Protein AF-A0A3M1HLQ6-F1 (afdb_monomer)

Radius of gyration: 30.07 Å; Cα contacts (8 Å, |Δi|>4): 36; chains: 1; bounding box: 66×27×94 Å

pLDDT: mean 73.46, std 10.29, range [51.97, 88.44]

Secondary structure (DSSP, 8-state):
--SSSSTTS-S----S-HHHHHHHHHHHHHHHHHTSHHHHHHHHHHHHHHHHHHHHHHHHHHHHHTTT-S-HHHHHHH--BTTBPPHHHHHHHHHHHHHHHHHHHHHHHHHHHTHHHHHHHTT-----S-SSSGGGS--

Sequence (139 aa):
MAARTETLAQVGKREGSPWTGLWAVVAKEMADHLTSARMRILEVLIVLTAVGTVYAAIRNIRDATSNSSSFLLLKLFTTAQDPLPAFAGFLGFLIPLIAIALTFDAINAEFNRRTMSRVLAQHRVPLAVNQVEYHLLER

Mean predicted aligned error: 15.93 Å

Structure (mmCIF, N/CA/C/O backbone):
data_AF-A0A3M1HLQ6-F1
#
_entry.id   AF-A0A3M1HLQ6-F1
#
loop_
_atom_site.group_PDB
_atom_site.id
_atom_site.type_symbol
_atom_site.label_atom_id
_atom_site.label_alt_id
_atom_site.label_comp_id
_atom_site.label_asym_id
_atom_site.label_entity_id
_atom_site.label_seq_id
_atom_site.pdbx_PDB_ins_code
_atom_site.Cartn_x
_atom_site.Cartn_y
_atom_site.Cartn_z
_atom_site.occupancy
_atom_site.B_iso_or_equiv
_atom_site.auth_seq_id
_atom_site.auth_comp_id
_atom_site.auth_asym_id
_atom_site.auth_atom_id
_atom_site.pdbx_PDB_model_num
ATOM 1 N N . MET A 1 1 ? 12.608 -13.313 -69.205 1.00 53.84 1 MET A N 1
ATOM 2 C CA . MET A 1 1 ? 13.227 -12.480 -68.149 1.00 53.84 1 MET A CA 1
ATOM 3 C C . MET A 1 1 ? 12.197 -11.475 -67.608 1.00 53.84 1 MET A C 1
ATOM 5 O O . MET A 1 1 ? 12.428 -10.282 -67.666 1.00 53.84 1 MET A O 1
ATOM 9 N N . ALA A 1 2 ? 11.029 -11.945 -67.139 1.00 53.88 2 ALA A N 1
ATOM 10 C CA . ALA A 1 2 ? 9.897 -11.074 -66.767 1.00 53.88 2 ALA A CA 1
ATOM 11 C C . ALA A 1 2 ? 8.993 -11.672 -65.663 1.00 53.88 2 ALA A C 1
ATOM 13 O O . ALA A 1 2 ? 7.826 -11.332 -65.573 1.00 53.88 2 ALA A O 1
ATOM 14 N N . ALA A 1 3 ? 9.514 -12.594 -64.843 1.00 57.19 3 ALA A N 1
ATOM 15 C CA . ALA A 1 3 ? 8.729 -13.308 -63.821 1.00 57.19 3 ALA A CA 1
ATOM 16 C C . ALA A 1 3 ? 9.269 -13.126 -62.385 1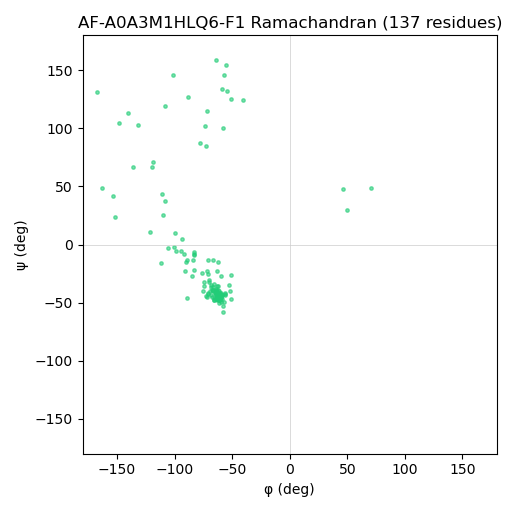.00 57.19 3 ALA A C 1
ATOM 18 O O . ALA A 1 3 ? 8.875 -13.844 -61.477 1.00 57.19 3 ALA A O 1
ATOM 19 N N . ARG A 1 4 ? 10.213 -12.196 -62.167 1.00 57.34 4 ARG A N 1
ATOM 20 C CA . ARG A 1 4 ? 10.845 -11.951 -60.850 1.00 57.34 4 ARG A CA 1
ATOM 21 C C . ARG A 1 4 ? 10.369 -10.675 -60.150 1.00 57.34 4 ARG A C 1
ATOM 23 O O . ARG A 1 4 ? 10.809 -10.396 -59.042 1.00 57.34 4 ARG A O 1
ATOM 30 N N . THR A 1 5 ? 9.501 -9.894 -60.782 1.00 54.00 5 THR A N 1
ATOM 31 C CA . THR A 1 5 ? 9.070 -8.582 -60.275 1.00 54.00 5 THR A CA 1
ATOM 32 C C . THR A 1 5 ? 7.853 -8.646 -59.355 1.00 54.00 5 THR A C 1
ATOM 34 O O . THR A 1 5 ? 7.595 -7.685 -58.642 1.00 54.00 5 THR A O 1
ATOM 37 N N . GLU A 1 6 ? 7.140 -9.772 -59.299 1.00 53.91 6 GLU A N 1
ATOM 38 C CA . GLU A 1 6 ? 5.922 -9.897 -58.482 1.00 53.91 6 GLU A CA 1
ATOM 39 C C . GLU A 1 6 ? 6.192 -10.386 -57.048 1.00 53.91 6 GLU A C 1
ATOM 41 O O . GLU A 1 6 ? 5.357 -10.223 -56.164 1.00 53.91 6 GLU A O 1
ATOM 46 N N . THR A 1 7 ? 7.382 -10.926 -56.765 1.00 53.97 7 THR A N 1
ATOM 47 C CA . THR A 1 7 ? 7.696 -11.524 -55.453 1.00 53.97 7 THR A CA 1
ATOM 48 C C . THR A 1 7 ? 8.120 -10.502 -54.386 1.00 53.97 7 THR A C 1
ATOM 50 O O . THR A 1 7 ? 8.243 -10.856 -53.218 1.00 53.97 7 THR A O 1
ATOM 53 N N . LEU A 1 8 ? 8.333 -9.231 -54.750 1.00 53.41 8 LEU A N 1
ATOM 54 C CA . LEU A 1 8 ? 8.804 -8.185 -53.825 1.00 53.41 8 LEU A CA 1
ATOM 55 C C . LEU A 1 8 ? 7.673 -7.357 -53.188 1.00 53.41 8 LEU A C 1
ATOM 57 O O . LEU A 1 8 ? 7.935 -6.540 -52.309 1.00 53.41 8 LEU A O 1
ATOM 61 N N . ALA A 1 9 ? 6.418 -7.575 -53.593 1.00 52.50 9 ALA A N 1
ATOM 62 C CA . ALA A 1 9 ? 5.267 -6.780 -53.151 1.00 52.50 9 ALA A CA 1
ATOM 63 C C . ALA A 1 9 ? 4.435 -7.429 -52.024 1.00 52.50 9 ALA A C 1
ATOM 65 O O . ALA A 1 9 ? 3.362 -6.934 -51.691 1.00 52.50 9 ALA A O 1
ATOM 66 N N . GLN A 1 10 ? 4.915 -8.518 -51.414 1.00 54.09 10 GLN A N 1
ATOM 67 C CA . GLN A 1 10 ? 4.267 -9.163 -50.263 1.00 54.09 10 GLN A CA 1
ATOM 68 C C . GLN A 1 10 ? 5.064 -9.005 -48.960 1.00 54.09 10 GLN A C 1
ATOM 70 O O . GLN A 1 10 ? 5.182 -9.927 -48.156 1.00 54.09 10 GLN A O 1
ATOM 75 N N . VAL A 1 11 ? 5.583 -7.806 -48.691 1.00 55.91 11 VAL A N 1
ATOM 76 C CA . VAL A 1 11 ? 5.906 -7.441 -47.306 1.00 55.91 11 VAL A CA 1
ATOM 77 C C . VAL A 1 11 ? 4.572 -7.178 -46.610 1.00 55.91 11 VAL A C 1
ATOM 79 O O . VAL A 1 11 ? 3.919 -6.168 -46.856 1.00 55.91 11 VAL A O 1
ATOM 82 N N . GLY A 1 12 ? 4.133 -8.168 -45.830 1.00 56.91 12 GLY A N 1
ATOM 83 C CA . GLY A 1 12 ? 2.797 -8.282 -45.252 1.00 56.91 12 GLY A CA 1
ATOM 84 C C . GLY A 1 12 ? 2.227 -6.968 -44.722 1.00 56.91 12 GLY A C 1
ATOM 85 O O . GLY A 1 12 ? 2.804 -6.310 -43.854 1.00 56.91 12 GLY A O 1
ATOM 86 N N . LYS A 1 13 ? 1.048 -6.624 -45.238 1.00 52.34 13 LYS A N 1
ATOM 87 C CA . LYS A 1 13 ? 0.189 -5.554 -44.746 1.00 52.34 13 LYS A CA 1
ATOM 88 C C . LYS A 1 13 ? -0.140 -5.855 -43.280 1.00 52.34 13 LYS A C 1
ATOM 90 O O . LYS A 1 13 ? -0.954 -6.724 -42.982 1.00 52.34 13 LYS A O 1
ATOM 95 N N . ARG A 1 14 ? 0.551 -5.193 -42.349 1.00 63.31 14 ARG A N 1
ATOM 96 C CA . ARG A 1 14 ? 0.258 -5.281 -40.913 1.00 63.31 14 ARG A CA 1
ATOM 97 C C . ARG A 1 14 ? -1.034 -4.513 -40.646 1.00 63.31 14 ARG A C 1
ATOM 99 O O . ARG A 1 14 ? -1.009 -3.331 -40.325 1.00 63.31 14 ARG A O 1
ATOM 106 N N . GLU A 1 15 ? -2.163 -5.182 -40.839 1.00 60.66 15 GLU A N 1
ATOM 107 C CA . GLU A 1 15 ? -3.483 -4.672 -40.474 1.00 60.66 15 GLU A CA 1
ATOM 108 C C . GLU A 1 15 ? -3.671 -4.835 -38.964 1.00 60.66 15 GLU A C 1
ATOM 110 O O . GLU A 1 15 ? -4.136 -5.852 -38.461 1.00 60.66 15 GLU A O 1
ATOM 115 N N . GLY A 1 16 ? -3.230 -3.830 -38.218 1.00 66.25 16 GLY A N 1
ATOM 116 C CA . GLY A 1 16 ? -3.433 -3.754 -36.782 1.00 66.25 16 GLY A CA 1
ATOM 117 C C . GLY A 1 16 ? -3.085 -2.363 -36.289 1.00 66.25 16 GLY A C 1
ATOM 118 O O . GLY A 1 16 ? -2.034 -1.822 -36.632 1.00 66.25 16 GLY A O 1
ATOM 119 N N . SER A 1 17 ? -3.979 -1.774 -35.496 1.00 69.94 17 SER A N 1
ATOM 120 C CA . SER A 1 17 ? -3.724 -0.494 -34.844 1.00 69.94 17 SER A CA 1
ATOM 121 C C . SER A 1 17 ? -2.420 -0.591 -34.032 1.00 69.94 17 SER A C 1
ATOM 123 O O . SER A 1 17 ? -2.271 -1.549 -33.264 1.00 69.94 17 SER A O 1
ATOM 125 N N . PRO A 1 18 ? -1.480 0.370 -34.145 1.00 67.81 18 PRO A N 1
ATOM 126 C CA . PRO A 1 18 ? -0.253 0.404 -33.337 1.00 67.81 18 PRO A CA 1
ATOM 127 C C . PRO A 1 18 ? -0.525 0.268 -31.830 1.00 67.81 18 PRO A C 1
ATOM 129 O O . PRO A 1 18 ? 0.290 -0.265 -31.080 1.00 67.81 18 PRO A O 1
ATOM 132 N N . TRP A 1 19 ? -1.723 0.678 -31.410 1.00 69.88 19 TRP A N 1
ATOM 133 C CA . TRP A 1 19 ? -2.240 0.561 -30.054 1.00 69.88 19 TRP A CA 1
ATOM 134 C C . TRP A 1 19 ? -2.525 -0.886 -29.630 1.00 69.88 19 TRP A C 1
ATOM 136 O O . TRP A 1 19 ? -2.268 -1.243 -28.485 1.00 69.88 19 TRP A O 1
ATOM 146 N N . THR A 1 20 ? -3.004 -1.745 -30.535 1.00 76.25 20 THR A N 1
ATOM 147 C CA . THR A 1 20 ? -3.270 -3.165 -30.243 1.00 76.25 20 THR A CA 1
ATOM 148 C C . THR A 1 20 ? -1.967 -3.934 -30.020 1.00 76.25 20 THR A C 1
ATOM 150 O O . THR A 1 20 ? -1.874 -4.739 -29.097 1.00 76.25 20 THR A O 1
ATOM 153 N N . GLY A 1 21 ? -0.933 -3.642 -30.817 1.00 80.81 21 GLY A N 1
ATOM 154 C CA . GLY A 1 21 ? 0.404 -4.211 -30.621 1.00 80.81 21 GLY A CA 1
ATOM 155 C C . GLY A 1 21 ? 1.068 -3.726 -29.330 1.00 80.81 21 GLY A C 1
ATOM 156 O O . GLY A 1 21 ? 1.676 -4.522 -28.617 1.00 80.81 21 GLY A O 1
ATOM 157 N N . LEU A 1 22 ? 0.897 -2.444 -28.986 1.00 87.44 22 LEU A N 1
ATOM 158 C CA . LEU A 1 22 ? 1.419 -1.868 -27.746 1.00 87.44 22 LEU A CA 1
ATOM 159 C C . LEU A 1 22 ? 0.804 -2.530 -26.506 1.00 87.44 22 LEU A C 1
ATOM 161 O O . LEU A 1 22 ? 1.541 -2.940 -25.615 1.00 87.44 22 LEU A O 1
ATOM 165 N N . TRP A 1 23 ? -0.522 -2.699 -26.463 1.00 88.44 23 TRP A N 1
ATOM 166 C CA . TRP A 1 23 ? -1.192 -3.368 -25.342 1.00 88.44 23 TRP A CA 1
ATOM 167 C C . TRP A 1 23 ? -0.771 -4.830 -25.180 1.00 88.44 23 TRP A C 1
ATOM 169 O O . TRP A 1 23 ? -0.628 -5.290 -24.050 1.00 88.44 23 TRP A O 1
ATOM 179 N N . ALA A 1 24 ? -0.513 -5.549 -26.277 1.00 87.50 24 ALA A N 1
ATOM 180 C CA . ALA A 1 24 ? -0.005 -6.919 -26.213 1.00 87.50 24 ALA A CA 1
ATOM 181 C C . ALA A 1 24 ? 1.397 -6.988 -25.580 1.00 87.50 24 ALA A C 1
ATOM 183 O O . ALA A 1 24 ? 1.655 -7.855 -24.746 1.00 87.50 24 ALA A O 1
ATOM 184 N N . VAL A 1 25 ? 2.286 -6.051 -25.926 1.00 84.69 25 VAL A N 1
ATOM 185 C CA . VAL A 1 25 ? 3.628 -5.952 -25.327 1.00 84.69 25 VAL A CA 1
ATOM 186 C C . VAL A 1 25 ? 3.547 -5.521 -23.864 1.00 84.69 25 VAL A C 1
ATOM 188 O O . VAL A 1 25 ? 4.202 -6.124 -23.024 1.00 84.69 25 VAL A O 1
ATOM 191 N N . VAL A 1 26 ? 2.704 -4.538 -23.534 1.00 86.75 26 VAL A N 1
ATOM 192 C CA . VAL A 1 26 ? 2.484 -4.092 -22.148 1.00 86.75 26 VAL A CA 1
ATOM 193 C C . VAL A 1 26 ? 1.945 -5.232 -21.288 1.00 86.75 26 VAL A C 1
ATOM 195 O O . VAL A 1 26 ? 2.459 -5.464 -20.200 1.00 86.75 26 VAL A O 1
ATOM 198 N N . ALA A 1 27 ? 0.950 -5.979 -21.769 1.00 86.06 27 ALA A N 1
ATOM 199 C CA . ALA A 1 27 ? 0.405 -7.124 -21.048 1.00 86.06 27 ALA A CA 1
ATOM 200 C C . ALA A 1 27 ? 1.449 -8.237 -20.867 1.00 86.06 27 ALA A C 1
ATOM 202 O O . ALA A 1 27 ? 1.536 -8.814 -19.785 1.00 86.06 27 ALA A O 1
ATOM 203 N N . LYS A 1 28 ? 2.270 -8.508 -21.893 1.00 83.19 28 LYS A N 1
ATOM 204 C CA . LYS A 1 28 ? 3.384 -9.467 -21.825 1.00 83.19 28 LYS A CA 1
ATOM 205 C C . LYS A 1 28 ? 4.418 -9.048 -20.779 1.00 83.19 28 LYS A C 1
ATOM 207 O O . LYS A 1 28 ? 4.764 -9.852 -19.923 1.00 83.19 28 LYS A O 1
ATOM 212 N N . GLU A 1 29 ? 4.869 -7.799 -20.826 1.00 82.88 29 GLU A N 1
ATOM 213 C CA . GLU A 1 29 ? 5.848 -7.245 -19.885 1.00 82.88 29 GLU A CA 1
ATOM 214 C C . GLU A 1 29 ? 5.294 -7.200 -18.460 1.00 82.88 29 GLU A C 1
ATOM 216 O O . GLU A 1 29 ? 5.979 -7.587 -17.520 1.00 82.88 29 GLU A O 1
ATOM 221 N N . MET A 1 30 ? 4.029 -6.816 -18.274 1.00 80.12 30 MET A N 1
ATOM 222 C CA . MET A 1 30 ? 3.374 -6.869 -16.965 1.00 80.12 30 MET A CA 1
ATOM 223 C C . MET A 1 30 ? 3.273 -8.304 -16.449 1.00 80.12 30 MET A C 1
ATOM 225 O O . MET A 1 30 ? 3.573 -8.545 -15.285 1.00 80.12 30 MET A O 1
ATOM 229 N N . ALA A 1 31 ? 2.907 -9.270 -17.295 1.00 81.38 31 ALA A N 1
ATOM 230 C CA . ALA A 1 31 ? 2.852 -10.676 -16.908 1.00 81.38 31 ALA A CA 1
ATOM 231 C C . ALA A 1 31 ? 4.236 -11.210 -16.513 1.00 81.38 31 ALA A C 1
ATOM 233 O O . ALA A 1 31 ? 4.365 -11.837 -15.462 1.00 81.38 31 ALA A O 1
ATOM 234 N N . ASP A 1 32 ? 5.273 -10.914 -17.297 1.00 76.56 32 ASP A N 1
ATOM 235 C CA . ASP A 1 32 ? 6.652 -11.322 -17.009 1.00 76.56 32 ASP A CA 1
ATOM 236 C C . ASP A 1 32 ? 7.187 -10.623 -15.740 1.00 76.56 32 ASP A C 1
ATOM 238 O O . ASP A 1 32 ? 7.918 -11.215 -14.942 1.00 76.56 32 ASP A O 1
ATOM 242 N N . HIS A 1 33 ? 6.768 -9.381 -15.482 1.00 73.56 33 HIS A N 1
ATOM 243 C CA . HIS A 1 33 ? 7.157 -8.641 -14.284 1.00 73.56 33 HIS A CA 1
ATOM 244 C C . HIS A 1 33 ? 6.432 -9.128 -13.020 1.00 73.56 33 HIS A C 1
ATOM 246 O O . HIS A 1 33 ? 7.055 -9.235 -11.961 1.00 73.56 33 HIS A O 1
ATOM 252 N N . LEU A 1 34 ? 5.137 -9.442 -13.119 1.00 70.81 34 LEU A N 1
ATOM 253 C CA . LEU A 1 34 ? 4.294 -9.929 -12.019 1.00 70.81 34 LEU A CA 1
ATOM 254 C C . LEU A 1 34 ? 4.549 -11.403 -11.672 1.00 70.81 34 LEU A C 1
ATOM 256 O O . LEU A 1 34 ? 4.319 -11.818 -10.539 1.00 70.81 34 LEU A O 1
ATOM 260 N N . THR A 1 35 ? 5.058 -12.206 -12.608 1.00 72.25 35 THR A N 1
ATOM 261 C CA . THR A 1 35 ? 5.417 -13.615 -12.354 1.00 72.25 35 THR A CA 1
ATOM 262 C C . THR A 1 35 ? 6.795 -13.799 -11.722 1.00 72.25 35 THR A C 1
ATOM 264 O O . THR A 1 35 ? 7.113 -14.897 -11.263 1.00 72.25 35 THR A O 1
ATOM 267 N N . SER A 1 36 ? 7.602 -12.739 -11.628 1.00 76.06 36 SER A N 1
ATOM 268 C CA . SER A 1 36 ? 8.874 -12.782 -10.906 1.00 76.06 36 SER A CA 1
ATOM 269 C C . SER A 1 36 ? 8.660 -13.167 -9.440 1.00 76.06 36 SER A C 1
ATOM 271 O O . SER A 1 36 ? 7.816 -12.590 -8.753 1.00 76.06 36 SER A O 1
ATOM 273 N N . ALA A 1 37 ? 9.474 -14.099 -8.934 1.00 72.06 37 ALA A N 1
ATOM 274 C CA . ALA A 1 37 ? 9.399 -14.581 -7.552 1.00 72.06 37 ALA A CA 1
ATOM 275 C C . ALA A 1 37 ? 9.429 -13.437 -6.525 1.00 72.06 37 ALA A C 1
ATOM 277 O O . ALA A 1 37 ? 8.733 -13.484 -5.514 1.00 72.06 37 ALA A O 1
ATOM 278 N N . ARG A 1 38 ? 10.179 -12.368 -6.813 1.00 72.44 38 ARG A N 1
ATOM 279 C CA . ARG A 1 38 ? 10.249 -11.193 -5.944 1.00 72.44 38 ARG A CA 1
ATOM 280 C C . ARG A 1 38 ? 8.963 -10.365 -5.951 1.00 72.44 38 ARG A C 1
ATOM 282 O O . ARG A 1 38 ? 8.492 -9.956 -4.896 1.00 72.44 38 ARG A O 1
ATOM 289 N N . MET A 1 39 ? 8.374 -10.160 -7.128 1.00 74.06 39 MET A N 1
ATOM 290 C CA . MET A 1 39 ? 7.114 -9.427 -7.264 1.00 74.06 39 MET A CA 1
ATOM 291 C C . MET A 1 39 ? 5.957 -10.197 -6.618 1.00 74.06 39 MET A C 1
ATOM 293 O O . MET A 1 39 ? 5.135 -9.596 -5.937 1.00 74.06 39 MET A O 1
ATOM 297 N N . ARG A 1 40 ? 5.964 -11.532 -6.727 1.00 72.69 40 ARG A N 1
ATOM 298 C CA . ARG A 1 40 ? 5.047 -12.426 -6.004 1.00 72.69 40 ARG A CA 1
ATOM 299 C C . ARG A 1 40 ? 5.152 -12.271 -4.487 1.00 72.69 40 ARG A C 1
ATOM 301 O O . ARG A 1 40 ? 4.129 -12.227 -3.815 1.00 72.69 40 ARG A O 1
ATOM 308 N N . ILE A 1 41 ? 6.366 -12.174 -3.939 1.00 75.62 41 ILE A N 1
ATOM 309 C CA . ILE A 1 41 ? 6.568 -11.953 -2.496 1.00 75.62 41 ILE A CA 1
ATOM 310 C C . ILE A 1 41 ? 5.988 -10.598 -2.077 1.00 75.62 41 ILE A C 1
ATOM 312 O O . ILE A 1 41 ? 5.251 -10.534 -1.095 1.00 75.62 41 ILE A O 1
ATOM 316 N N . LEU A 1 42 ? 6.267 -9.529 -2.829 1.00 76.44 42 LEU A N 1
ATOM 317 C CA . LEU A 1 42 ? 5.697 -8.211 -2.548 1.00 76.44 42 LEU A CA 1
ATOM 318 C C . LEU A 1 42 ? 4.170 -8.193 -2.631 1.00 76.44 42 LEU A C 1
ATOM 320 O O . LEU A 1 42 ? 3.517 -7.650 -1.746 1.00 76.44 42 LEU A O 1
ATOM 324 N N . GLU A 1 43 ? 3.606 -8.789 -3.677 1.00 78.81 43 GLU A N 1
ATOM 325 C CA . GLU A 1 43 ? 2.163 -8.907 -3.870 1.00 78.81 43 GLU A CA 1
ATOM 326 C C . GLU A 1 43 ? 1.513 -9.612 -2.676 1.00 78.81 43 GLU A C 1
ATOM 328 O O . GLU A 1 43 ? 0.580 -9.077 -2.078 1.00 78.81 43 GLU A O 1
ATOM 333 N N . VAL A 1 44 ? 2.059 -10.761 -2.262 1.00 79.94 44 VAL A N 1
ATOM 334 C CA . VAL A 1 44 ? 1.575 -11.500 -1.089 1.00 79.94 44 VAL A CA 1
ATOM 335 C C . VAL A 1 44 ? 1.675 -10.652 0.176 1.00 79.94 44 VAL A C 1
ATOM 337 O O . VAL A 1 44 ? 0.723 -10.623 0.949 1.00 79.94 44 VAL A O 1
ATOM 340 N N . LEU A 1 45 ? 2.777 -9.928 0.389 1.00 78.56 45 LEU A N 1
ATOM 341 C CA . LEU A 1 45 ? 2.943 -9.064 1.563 1.00 78.56 45 LEU A CA 1
ATOM 342 C C . LEU A 1 45 ? 1.939 -7.907 1.586 1.00 78.56 45 LEU A C 1
ATOM 344 O O . LEU A 1 45 ? 1.374 -7.609 2.641 1.00 78.56 45 LEU A O 1
ATOM 348 N N . ILE A 1 46 ? 1.681 -7.275 0.441 1.00 81.69 46 ILE A N 1
ATOM 349 C CA . ILE A 1 46 ? 0.695 -6.195 0.317 1.00 81.69 46 ILE A CA 1
ATOM 350 C C . ILE A 1 46 ? -0.711 -6.738 0.573 1.00 81.69 46 ILE A C 1
ATOM 352 O O . ILE A 1 46 ? -1.457 -6.149 1.354 1.00 81.69 46 ILE A O 1
ATOM 356 N N . VAL A 1 47 ? -1.064 -7.877 -0.027 1.00 86.94 47 VAL A N 1
ATOM 357 C CA . VAL A 1 47 ? -2.368 -8.520 0.176 1.00 86.94 47 VAL A CA 1
ATOM 358 C C . VAL A 1 47 ? -2.547 -8.930 1.635 1.00 86.94 47 VAL A C 1
ATOM 360 O O . VAL A 1 47 ? -3.575 -8.622 2.228 1.00 86.94 47 VAL A O 1
ATOM 363 N N . LEU A 1 48 ? -1.549 -9.570 2.246 1.00 80.81 48 LEU A N 1
ATOM 364 C CA . LEU A 1 48 ? -1.600 -10.011 3.642 1.00 80.81 48 LEU A CA 1
ATOM 365 C C . LEU A 1 48 ? -1.759 -8.817 4.589 1.00 80.81 48 LEU A C 1
ATOM 367 O O . LEU A 1 48 ? -2.600 -8.848 5.486 1.00 80.81 48 LEU A O 1
ATOM 371 N N . THR A 1 49 ? -1.023 -7.735 4.337 1.00 81.38 49 THR A N 1
ATOM 372 C CA . THR A 1 49 ? -1.188 -6.465 5.053 1.00 81.38 49 THR A CA 1
ATOM 373 C C . THR A 1 49 ? -2.605 -5.933 4.909 1.00 81.38 49 THR A C 1
ATOM 375 O O . THR A 1 49 ? -3.254 -5.651 5.913 1.00 81.38 49 THR A O 1
ATOM 378 N N . ALA A 1 50 ? -3.095 -5.803 3.674 1.00 83.12 50 ALA A N 1
ATOM 379 C CA . ALA A 1 50 ? -4.417 -5.263 3.398 1.00 83.12 50 ALA A CA 1
ATOM 380 C C . ALA A 1 50 ? -5.503 -6.090 4.097 1.00 83.12 50 ALA A C 1
ATOM 382 O O . ALA A 1 50 ? -6.379 -5.526 4.750 1.00 83.12 50 ALA A O 1
ATOM 383 N N . VAL A 1 51 ? -5.401 -7.420 4.042 1.00 86.69 51 VAL A N 1
ATOM 384 C CA . VAL A 1 51 ? -6.294 -8.341 4.754 1.00 86.69 51 VAL A CA 1
ATOM 385 C C . VAL A 1 51 ? -6.209 -8.126 6.264 1.00 86.69 51 VAL A C 1
ATOM 387 O O . VAL A 1 51 ? -7.248 -8.012 6.908 1.00 86.69 51 VAL A O 1
ATOM 390 N N . GLY A 1 52 ? -5.008 -8.012 6.837 1.00 82.56 52 GLY A N 1
ATOM 391 C CA . GLY A 1 52 ? -4.819 -7.747 8.265 1.00 82.56 52 GLY A CA 1
ATOM 392 C C . GLY A 1 52 ? -5.449 -6.424 8.710 1.00 82.56 52 GLY A C 1
ATOM 393 O O . GLY A 1 52 ? -6.176 -6.382 9.704 1.00 82.56 52 GLY A O 1
ATOM 394 N N . THR A 1 53 ? -5.241 -5.355 7.940 1.00 79.69 53 THR A N 1
ATOM 395 C CA . THR A 1 53 ? -5.830 -4.035 8.192 1.00 79.69 53 THR A CA 1
ATOM 396 C C . THR A 1 53 ? -7.353 -4.064 8.082 1.00 79.69 53 THR A C 1
ATOM 398 O O . THR A 1 53 ? -8.036 -3.553 8.969 1.00 79.69 53 THR A O 1
ATOM 401 N N . VAL A 1 54 ? -7.900 -4.686 7.033 1.00 85.44 54 VAL A N 1
ATOM 402 C CA . VAL A 1 54 ? -9.351 -4.816 6.832 1.00 85.44 54 VAL A CA 1
ATOM 403 C C . VAL A 1 54 ? -9.978 -5.663 7.938 1.00 85.44 54 VAL A C 1
ATOM 405 O O . VAL A 1 54 ? -11.004 -5.278 8.492 1.00 85.44 54 VAL A O 1
ATOM 408 N N . TYR A 1 55 ? -9.351 -6.776 8.318 1.00 81.00 55 TYR A N 1
ATOM 409 C CA . TYR A 1 55 ? -9.823 -7.634 9.403 1.00 81.00 55 TYR A CA 1
ATOM 410 C C . TYR A 1 55 ? -9.870 -6.886 10.742 1.00 81.00 55 TYR A C 1
ATOM 412 O O . TYR A 1 55 ? -10.887 -6.925 11.441 1.00 81.00 55 TYR A O 1
ATOM 420 N N . ALA A 1 56 ? -8.810 -6.142 11.074 1.00 78.88 56 ALA A N 1
ATOM 421 C CA . ALA A 1 56 ? -8.772 -5.300 12.267 1.00 78.88 56 ALA A CA 1
ATOM 422 C C . ALA A 1 56 ? -9.851 -4.203 12.232 1.00 78.88 56 ALA A C 1
ATOM 424 O O . ALA A 1 56 ? -10.521 -3.961 13.238 1.00 78.88 56 ALA A O 1
ATOM 425 N N . ALA A 1 57 ? -10.065 -3.568 11.077 1.00 77.38 57 ALA A N 1
ATOM 426 C CA . ALA A 1 57 ? -11.096 -2.550 10.910 1.00 77.38 57 ALA A CA 1
ATOM 427 C C . ALA A 1 57 ? -12.512 -3.125 11.093 1.00 77.38 57 ALA A C 1
ATOM 429 O O . ALA A 1 57 ? -13.304 -2.567 11.851 1.00 77.38 57 ALA A O 1
ATOM 430 N N . ILE A 1 58 ? -12.820 -4.271 10.470 1.00 81.00 58 ILE A N 1
ATOM 431 C CA . ILE A 1 58 ? -14.123 -4.947 10.594 1.00 81.00 58 ILE A CA 1
ATOM 432 C C . ILE A 1 58 ? -14.411 -5.313 12.052 1.00 81.00 58 ILE A C 1
ATOM 434 O O . ILE A 1 58 ? -15.526 -5.094 12.528 1.00 81.00 58 ILE A O 1
ATOM 438 N N . ARG A 1 59 ? -13.416 -5.846 12.773 1.00 77.25 59 ARG A N 1
ATOM 439 C CA . ARG A 1 59 ? -13.578 -6.235 14.180 1.00 77.25 59 ARG A CA 1
ATOM 440 C C . ARG A 1 59 ? -13.946 -5.035 15.055 1.00 77.25 59 ARG A C 1
ATOM 442 O O . ARG A 1 59 ? -14.949 -5.082 15.758 1.00 77.25 59 ARG A O 1
ATOM 449 N N . ASN A 1 60 ? -13.218 -3.931 14.908 1.00 70.19 60 ASN A N 1
ATOM 450 C CA . ASN A 1 60 ? -13.489 -2.695 15.641 1.00 70.19 60 ASN A CA 1
ATOM 451 C C . ASN A 1 60 ? -14.850 -2.061 15.286 1.00 70.19 60 ASN A C 1
ATOM 453 O O . ASN A 1 60 ? -15.548 -1.563 16.168 1.00 70.19 60 ASN A O 1
ATOM 457 N N . ILE A 1 61 ? -15.268 -2.092 14.013 1.00 75.19 61 ILE A N 1
ATOM 458 C CA . ILE A 1 61 ? -16.590 -1.586 13.588 1.00 75.19 61 ILE A CA 1
ATOM 459 C C . ILE A 1 61 ? -17.720 -2.400 14.231 1.00 75.19 61 ILE A C 1
ATOM 461 O O . ILE A 1 61 ? -18.731 -1.839 14.669 1.00 75.19 61 ILE A O 1
ATOM 465 N N . ARG A 1 62 ? -17.555 -3.725 14.293 1.00 75.50 62 ARG A N 1
ATOM 466 C CA . ARG A 1 62 ? -18.541 -4.638 14.876 1.00 75.50 62 ARG A CA 1
ATOM 467 C C . ARG A 1 62 ? -18.704 -4.401 16.381 1.00 75.50 62 ARG A C 1
ATOM 469 O O . ARG A 1 62 ? -19.840 -4.344 16.843 1.00 75.50 62 ARG A O 1
ATOM 476 N N . ASP A 1 63 ? -17.605 -4.161 17.096 1.00 69.38 63 ASP A N 1
ATOM 477 C CA . ASP A 1 63 ? -17.609 -3.816 18.527 1.00 69.38 63 ASP A CA 1
ATOM 478 C C . ASP A 1 63 ? -18.178 -2.407 18.803 1.00 69.38 63 ASP A C 1
ATOM 480 O O . ASP A 1 63 ? -18.803 -2.158 19.838 1.00 69.38 63 ASP A O 1
ATOM 484 N N . ALA A 1 64 ? -18.010 -1.463 17.871 1.00 68.62 64 ALA A N 1
ATOM 485 C CA . ALA A 1 64 ? -18.576 -0.118 17.991 1.00 68.62 64 ALA A CA 1
ATOM 486 C C . ALA A 1 64 ? -20.099 -0.089 17.751 1.00 68.62 64 ALA A C 1
ATOM 488 O O . ALA A 1 64 ? -20.824 0.662 18.414 1.00 68.62 64 ALA A O 1
ATOM 489 N N . THR A 1 65 ? -20.598 -0.919 16.830 1.00 68.81 65 THR A N 1
ATOM 490 C CA . THR A 1 65 ? -22.020 -0.959 16.438 1.00 68.81 65 THR A CA 1
ATOM 491 C C . THR A 1 65 ? -22.896 -1.628 17.500 1.00 68.81 65 THR A C 1
ATOM 493 O O . THR A 1 65 ? -24.027 -1.201 17.716 1.00 68.81 65 THR A O 1
ATOM 496 N N . SER A 1 66 ? -22.373 -2.616 18.231 1.00 66.75 66 SER A N 1
ATOM 497 C CA . SER A 1 66 ? -23.070 -3.256 19.359 1.00 66.75 66 SER A CA 1
ATOM 498 C C . SER A 1 66 ? -23.290 -2.326 20.562 1.00 66.75 66 SER A C 1
ATOM 500 O O . SER A 1 66 ? -24.107 -2.637 21.423 1.00 66.75 66 SER A O 1
ATOM 502 N N . ASN A 1 67 ? -22.622 -1.166 20.608 1.00 63.56 67 ASN A N 1
ATOM 503 C CA . ASN A 1 67 ? -22.678 -0.206 21.715 1.00 63.56 67 ASN A CA 1
ATOM 504 C C . ASN A 1 67 ? -23.420 1.111 21.377 1.00 63.56 67 ASN A C 1
ATOM 506 O O . ASN A 1 67 ? -23.126 2.141 21.986 1.00 63.56 67 ASN A O 1
ATOM 510 N N . SER A 1 68 ? -24.346 1.107 20.403 1.00 61.66 68 SER A N 1
ATOM 511 C CA . SER A 1 68 ? -25.245 2.236 20.058 1.00 61.66 68 SER A CA 1
ATOM 512 C C . SER A 1 68 ? -24.550 3.606 19.956 1.00 61.66 68 SER A C 1
ATOM 514 O O . SER A 1 68 ? -24.983 4.579 20.573 1.00 61.66 68 SER A O 1
ATOM 516 N N . SER A 1 69 ? -23.422 3.691 19.239 1.00 60.75 69 SER A N 1
ATOM 517 C CA . SER A 1 69 ? -22.467 4.785 19.455 1.00 60.75 69 SER A CA 1
ATOM 518 C C . SER A 1 69 ? -22.396 5.848 18.351 1.00 60.75 69 SER A C 1
ATOM 520 O O . SER A 1 69 ? -21.986 5.592 17.220 1.00 60.75 69 SER A O 1
ATOM 522 N N . SER A 1 70 ? -22.706 7.093 18.731 1.00 74.62 70 SER A N 1
ATOM 523 C CA . SER A 1 70 ? -22.194 8.292 18.056 1.00 74.62 70 SER A CA 1
ATOM 524 C C . SER A 1 70 ? -20.656 8.273 18.052 1.00 74.62 70 SER A C 1
ATOM 526 O O . SER A 1 70 ? -20.038 7.807 19.009 1.00 74.62 70 SER A O 1
ATOM 528 N N . PHE A 1 71 ? -20.038 8.804 16.991 1.00 78.06 71 PHE A N 1
ATOM 529 C CA . PHE A 1 71 ? -18.575 8.873 16.779 1.00 78.06 71 PHE A CA 1
ATOM 530 C C . PHE A 1 71 ? -17.868 7.534 16.488 1.00 78.06 71 PHE A C 1
ATOM 532 O O . PHE A 1 71 ? -16.807 7.228 17.036 1.00 78.06 71 PHE A O 1
ATOM 539 N N . LEU A 1 72 ? -18.422 6.769 15.545 1.00 76.31 72 LEU A N 1
ATOM 540 C CA . LEU A 1 72 ? -17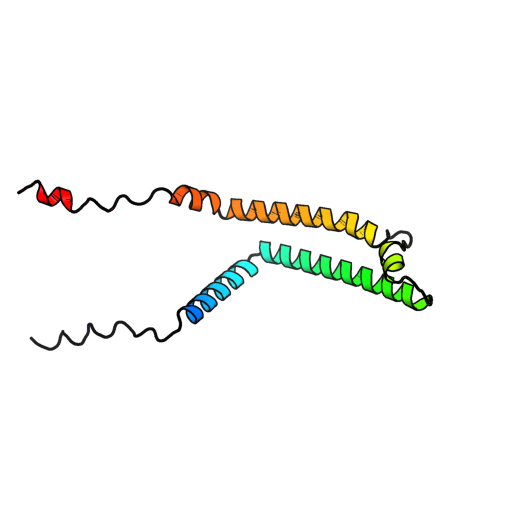.904 5.469 15.096 1.00 76.31 72 LEU A CA 1
ATOM 541 C C . LEU A 1 72 ? -16.443 5.534 14.599 1.00 76.31 72 LEU A C 1
ATOM 543 O O . LEU A 1 72 ? -15.626 4.703 14.985 1.00 76.31 72 LEU A O 1
ATOM 547 N N . LEU A 1 73 ? -16.085 6.561 13.816 1.00 80.50 73 LEU A N 1
ATOM 548 C CA . LEU A 1 73 ? -14.710 6.773 13.336 1.00 80.50 73 LEU A CA 1
ATOM 549 C C . LEU A 1 73 ? -13.716 7.008 14.481 1.00 80.50 73 LEU A C 1
ATOM 551 O O . LEU A 1 73 ? -12.647 6.409 14.488 1.00 80.50 73 LEU A O 1
ATOM 555 N N . LEU A 1 74 ? -14.059 7.841 15.469 1.00 85.00 74 LEU A N 1
ATOM 556 C CA . LEU A 1 74 ? -13.155 8.111 16.589 1.00 85.00 74 LEU A CA 1
ATOM 557 C C . LEU A 1 74 ? -12.904 6.830 17.389 1.00 85.00 74 LEU A C 1
ATOM 559 O O . LEU A 1 74 ? -11.752 6.479 17.619 1.00 85.00 74 LEU A O 1
ATOM 563 N N . LYS A 1 75 ? -13.970 6.089 17.724 1.00 81.06 75 LYS A N 1
ATOM 564 C CA . LYS A 1 75 ? -13.858 4.803 18.425 1.00 81.06 75 LYS A CA 1
ATOM 565 C C . LYS A 1 75 ? -13.042 3.778 17.643 1.00 81.06 75 LYS A C 1
ATOM 567 O O . LYS A 1 75 ? -12.223 3.102 18.252 1.00 81.06 75 LYS A O 1
ATOM 572 N N . LEU A 1 76 ? -13.219 3.684 16.326 1.00 80.06 76 LEU A N 1
ATOM 573 C CA . LEU A 1 76 ? -12.437 2.788 15.472 1.00 80.06 76 LEU A CA 1
ATOM 574 C C . LEU A 1 76 ? -10.927 3.050 15.597 1.00 80.06 76 LEU A C 1
ATOM 576 O O . LEU A 1 76 ? -10.150 2.105 15.669 1.00 80.06 76 LEU A O 1
ATOM 580 N N . PHE A 1 77 ? -10.513 4.319 15.643 1.00 83.50 77 PHE A N 1
ATOM 581 C CA . PHE A 1 77 ? -9.096 4.685 15.696 1.00 83.50 77 PHE A CA 1
ATOM 582 C C . PHE A 1 77 ? -8.493 4.686 17.107 1.00 83.50 77 PHE A C 1
ATOM 584 O O . PHE A 1 77 ? -7.286 4.475 17.226 1.00 83.50 77 PHE A O 1
ATOM 591 N N . THR A 1 78 ? -9.292 4.905 18.158 1.00 83.50 78 THR A N 1
ATOM 592 C CA . THR A 1 78 ? -8.792 5.117 19.531 1.00 83.50 78 THR A CA 1
ATOM 593 C C . THR A 1 78 ? -9.119 4.000 20.519 1.00 83.50 78 THR A C 1
ATOM 595 O O . THR A 1 78 ? -8.482 3.932 21.569 1.00 83.50 78 THR A O 1
ATOM 598 N N . THR A 1 79 ? -10.068 3.109 20.214 1.00 81.94 79 THR A N 1
ATOM 599 C CA . THR A 1 79 ? -10.410 1.997 21.114 1.00 81.94 79 THR A CA 1
ATOM 600 C C . THR A 1 79 ? -9.289 0.962 21.094 1.00 81.94 79 THR A C 1
ATOM 602 O O . THR A 1 79 ? -9.036 0.337 20.067 1.00 81.94 79 THR A O 1
ATOM 605 N N . ALA A 1 80 ? -8.614 0.787 22.230 1.00 78.06 80 ALA A N 1
ATOM 606 C CA . ALA A 1 80 ? -7.660 -0.292 22.471 1.00 78.06 80 ALA A CA 1
ATOM 607 C C . ALA A 1 80 ? -8.323 -1.394 23.314 1.00 78.06 80 ALA A C 1
ATOM 609 O O . ALA A 1 80 ? -9.145 -1.101 24.183 1.00 78.06 80 ALA A O 1
ATOM 610 N N . GLN A 1 81 ? -7.960 -2.652 23.066 1.00 70.00 81 GLN A N 1
ATOM 611 C CA . GLN A 1 81 ? -8.431 -3.822 23.812 1.00 70.00 81 GLN A CA 1
ATOM 612 C C . GLN A 1 81 ? -7.204 -4.652 24.176 1.00 70.00 81 GLN A C 1
ATOM 614 O O . GLN A 1 81 ? -6.653 -5.324 23.310 1.00 70.00 81 GLN A O 1
ATOM 619 N N . ASP A 1 82 ? -6.769 -4.575 25.432 1.00 72.12 82 ASP A N 1
ATOM 620 C CA . ASP A 1 82 ? -5.575 -5.261 25.944 1.00 72.12 82 ASP A CA 1
ATOM 621 C C . ASP A 1 82 ? -5.610 -6.763 25.576 1.00 72.12 82 ASP A C 1
ATOM 623 O O . ASP A 1 82 ? -6.625 -7.418 25.842 1.00 72.12 82 ASP A O 1
ATOM 627 N N . PRO A 1 83 ? -4.580 -7.332 24.909 1.00 73.19 83 PRO A N 1
ATOM 628 C CA . PRO A 1 83 ? -3.228 -6.810 24.633 1.00 73.19 83 PRO A CA 1
ATOM 629 C C . PRO A 1 83 ? -3.029 -6.080 23.297 1.00 73.19 83 PRO A C 1
ATOM 631 O O . PRO A 1 83 ? -1.904 -5.742 22.929 1.00 73.19 8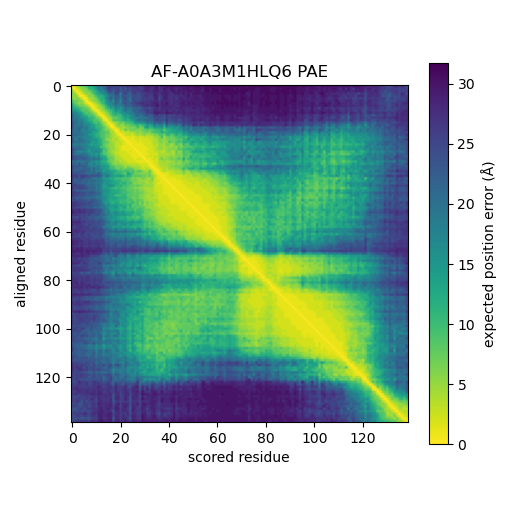3 PRO A O 1
ATOM 634 N N . LEU A 1 84 ? -4.090 -5.869 22.523 1.00 73.06 84 LEU A N 1
ATOM 635 C CA . LEU A 1 84 ? -4.012 -5.280 21.192 1.00 73.06 84 LEU A CA 1
ATOM 636 C C . LEU A 1 84 ? -4.089 -3.741 21.256 1.00 73.06 84 LEU A C 1
ATOM 638 O O . LEU A 1 84 ? -5.041 -3.187 21.820 1.00 73.06 84 LEU A O 1
ATOM 642 N N . PRO A 1 85 ? -3.120 -3.022 20.651 1.00 79.44 85 PRO A N 1
ATOM 643 C CA . PRO A 1 85 ? -3.158 -1.567 20.580 1.00 79.44 85 PRO A CA 1
ATOM 644 C C . PRO A 1 85 ? -4.358 -1.091 19.752 1.00 79.44 85 PRO A C 1
ATOM 646 O O . PRO A 1 85 ? -4.883 -1.823 18.910 1.00 79.44 85 PRO A O 1
ATOM 649 N N . ALA A 1 86 ? -4.764 0.166 19.954 1.00 84.56 86 ALA A N 1
ATOM 650 C CA . ALA A 1 86 ? -5.784 0.793 19.117 1.00 84.56 86 ALA A CA 1
ATOM 651 C C . ALA A 1 86 ? -5.387 0.737 17.632 1.00 84.56 86 ALA A C 1
ATOM 653 O O . ALA A 1 86 ? -4.198 0.706 17.303 1.00 84.56 86 ALA A O 1
ATOM 654 N N . PHE A 1 87 ? -6.367 0.779 16.725 1.00 81.94 87 PHE A N 1
ATOM 655 C CA . PHE A 1 87 ? -6.115 0.681 15.282 1.00 81.94 87 PHE A CA 1
ATOM 656 C C . PHE A 1 87 ? -5.061 1.688 14.790 1.00 81.94 87 PHE A C 1
ATOM 658 O O . PHE A 1 87 ? -4.175 1.322 14.018 1.00 81.94 87 PHE A O 1
ATOM 665 N N . ALA A 1 88 ? -5.086 2.926 15.302 1.00 85.44 88 ALA A N 1
ATOM 666 C CA . ALA A 1 88 ? -4.060 3.927 15.008 1.00 85.44 88 ALA A CA 1
ATOM 667 C C . ALA A 1 88 ? -2.651 3.490 15.455 1.00 85.44 88 ALA A C 1
ATOM 669 O O . ALA A 1 88 ? -1.687 3.662 14.713 1.00 85.44 88 ALA A O 1
ATOM 670 N N . GLY A 1 89 ? -2.531 2.890 16.643 1.00 85.19 89 GLY A N 1
ATOM 671 C CA . GLY A 1 89 ? -1.265 2.369 17.166 1.00 85.19 89 GLY A CA 1
ATOM 672 C C . GLY A 1 89 ? -0.748 1.172 16.367 1.00 85.19 89 GLY A C 1
ATOM 673 O O . GLY A 1 89 ? 0.441 1.096 16.069 1.00 85.19 89 GLY A O 1
ATOM 674 N N . PHE A 1 90 ? -1.644 0.279 15.941 1.00 83.50 90 PHE A N 1
ATOM 675 C CA . PHE A 1 90 ? -1.299 -0.831 15.053 1.00 83.50 90 PHE A CA 1
ATOM 676 C C . PHE A 1 90 ? -0.755 -0.338 13.70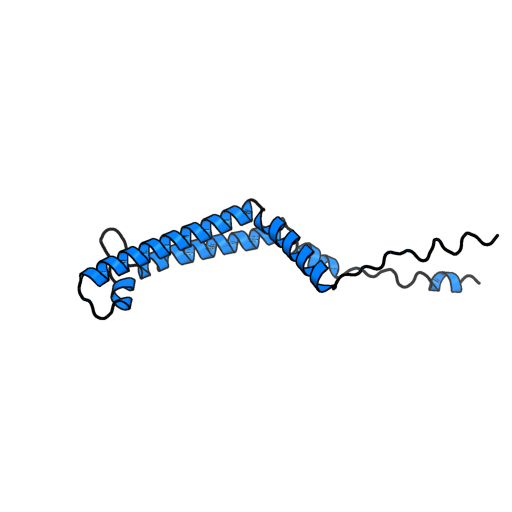3 1.00 83.50 90 PHE A C 1
ATOM 678 O O . PHE A 1 90 ? 0.310 -0.777 13.270 1.00 83.50 90 PHE A O 1
ATOM 685 N N . LEU A 1 91 ? -1.438 0.617 13.062 1.00 84.81 91 LEU A N 1
ATOM 686 C CA . LEU A 1 91 ? -0.964 1.233 11.819 1.00 84.81 91 LEU A CA 1
ATOM 687 C C . LEU A 1 91 ? 0.367 1.971 12.008 1.00 84.81 91 LEU A C 1
ATOM 689 O O . LEU A 1 91 ? 1.237 1.875 11.144 1.00 84.81 91 LEU A O 1
ATOM 693 N N . GLY A 1 92 ? 0.545 2.653 13.142 1.00 87.31 92 GLY A N 1
ATOM 694 C CA . GLY A 1 92 ? 1.788 3.343 13.493 1.00 87.31 92 GLY A CA 1
ATOM 695 C C . GLY A 1 92 ? 3.006 2.419 13.572 1.00 87.31 92 GLY A C 1
ATOM 696 O O . GLY A 1 92 ? 4.117 2.864 13.305 1.00 87.31 92 GLY A O 1
ATOM 697 N N . PHE A 1 93 ? 2.807 1.134 13.870 1.00 83.50 93 PHE A N 1
ATOM 698 C CA . PHE A 1 93 ? 3.863 0.121 13.819 1.00 83.50 93 PHE A CA 1
ATOM 699 C C . PHE A 1 93 ? 3.985 -0.545 12.439 1.00 83.50 93 PHE A C 1
ATOM 701 O O . PHE A 1 93 ? 5.086 -0.701 11.910 1.00 83.50 93 PHE A O 1
ATOM 708 N N . LEU A 1 94 ? 2.858 -0.938 11.843 1.00 80.69 94 LEU A N 1
ATOM 709 C CA . LEU A 1 94 ? 2.837 -1.756 10.632 1.00 80.69 94 LEU A CA 1
ATOM 710 C C . LEU A 1 94 ? 3.256 -0.974 9.377 1.00 80.69 94 LEU A C 1
ATOM 712 O O . LEU A 1 94 ? 4.038 -1.477 8.570 1.00 80.69 94 LEU A O 1
ATOM 716 N N . ILE A 1 95 ? 2.753 0.255 9.208 1.00 84.69 95 ILE A N 1
ATOM 717 C CA . ILE A 1 95 ? 2.990 1.059 7.999 1.00 84.69 95 ILE A CA 1
ATOM 718 C C . ILE A 1 95 ? 4.488 1.346 7.798 1.00 84.69 95 ILE A C 1
ATOM 720 O O . ILE A 1 95 ? 4.975 1.107 6.690 1.00 84.69 95 ILE A O 1
ATOM 724 N N . PRO A 1 96 ? 5.254 1.801 8.813 1.00 87.44 96 PRO A N 1
ATOM 725 C CA . PRO A 1 96 ? 6.686 2.049 8.640 1.00 87.44 96 PRO A CA 1
ATOM 726 C C . PRO A 1 96 ? 7.478 0.797 8.260 1.00 87.44 96 PRO A C 1
ATOM 728 O O . PRO A 1 96 ? 8.350 0.861 7.394 1.00 87.44 96 PRO A O 1
ATOM 731 N N . LEU A 1 97 ? 7.1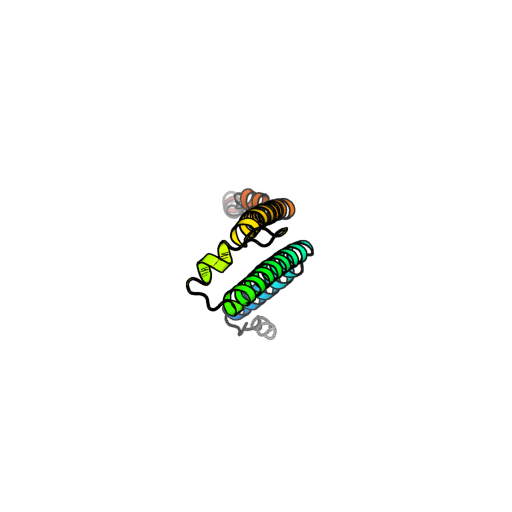58 -0.352 8.863 1.00 83.31 97 LEU A N 1
ATOM 732 C CA . LEU A 1 97 ? 7.853 -1.611 8.593 1.00 83.31 97 LEU A CA 1
ATOM 733 C C . LEU A 1 97 ? 7.672 -2.038 7.130 1.00 83.31 97 LEU A C 1
ATOM 735 O O . LEU A 1 97 ? 8.638 -2.399 6.455 1.00 83.31 97 LEU A O 1
ATOM 739 N N . ILE A 1 98 ? 6.448 -1.916 6.612 1.00 79.81 98 ILE A N 1
ATOM 740 C CA . ILE A 1 98 ? 6.137 -2.212 5.211 1.00 79.81 98 ILE A CA 1
ATOM 741 C C . ILE A 1 98 ? 6.798 -1.203 4.280 1.00 79.81 98 ILE A C 1
ATOM 743 O O . ILE A 1 98 ? 7.403 -1.602 3.288 1.00 79.81 98 ILE A O 1
ATOM 747 N N . ALA A 1 99 ? 6.730 0.091 4.598 1.00 84.44 99 ALA A N 1
ATOM 748 C CA . ALA A 1 99 ? 7.341 1.133 3.780 1.00 84.44 99 ALA A CA 1
ATOM 749 C C . ALA A 1 99 ? 8.846 0.889 3.583 1.00 84.44 99 ALA A C 1
ATOM 751 O O . ALA A 1 99 ? 9.349 0.989 2.463 1.00 84.44 99 ALA A O 1
ATOM 752 N N . ILE A 1 100 ? 9.554 0.498 4.646 1.00 85.19 100 ILE A N 1
ATOM 753 C CA . ILE A 1 100 ? 10.982 0.167 4.591 1.00 85.19 100 ILE A CA 1
ATOM 754 C C . ILE A 1 100 ? 11.228 -1.080 3.732 1.00 85.19 100 ILE A C 1
ATOM 756 O O . ILE A 1 100 ? 12.091 -1.053 2.853 1.00 85.19 100 ILE A O 1
ATOM 760 N N . ALA A 1 101 ? 10.458 -2.152 3.937 1.00 81.38 101 ALA A N 1
ATOM 761 C CA . ALA A 1 101 ? 10.596 -3.384 3.161 1.00 81.38 101 ALA A CA 1
ATOM 762 C C . ALA A 1 101 ? 10.380 -3.145 1.656 1.00 81.38 101 ALA A C 1
ATOM 764 O O . ALA A 1 101 ? 11.196 -3.574 0.840 1.00 81.38 101 ALA A O 1
ATOM 765 N N . LEU A 1 102 ? 9.332 -2.400 1.292 1.00 79.38 102 LEU A N 1
ATOM 766 C CA . LEU A 1 102 ? 9.038 -2.036 -0.096 1.00 79.38 102 LEU A CA 1
ATOM 767 C C . LEU A 1 102 ? 10.133 -1.153 -0.705 1.00 79.38 102 LEU A C 1
ATOM 769 O O . LEU A 1 102 ? 10.510 -1.349 -1.860 1.00 79.38 102 LEU A O 1
ATOM 773 N N . THR A 1 103 ? 10.669 -0.208 0.071 1.00 83.62 103 THR A N 1
ATOM 774 C CA . THR A 1 103 ? 11.733 0.699 -0.386 1.00 83.62 103 THR A CA 1
ATOM 775 C C . THR A 1 103 ? 13.024 -0.066 -0.665 1.00 83.62 103 THR A C 1
ATOM 777 O O . THR A 1 103 ? 13.613 0.090 -1.736 1.00 83.62 103 THR A O 1
ATOM 780 N N . PHE A 1 104 ? 13.453 -0.935 0.255 1.00 82.44 104 PHE A N 1
ATOM 781 C CA . PHE A 1 104 ? 14.635 -1.765 0.033 1.00 82.44 104 PHE A CA 1
ATOM 782 C C . PHE A 1 104 ? 14.448 -2.730 -1.125 1.00 82.44 104 PHE A C 1
ATOM 784 O O . PHE A 1 104 ? 15.375 -2.921 -1.912 1.00 82.44 104 PHE A O 1
ATOM 791 N N . ASP A 1 105 ? 13.255 -3.304 -1.267 1.00 81.00 105 ASP A N 1
ATOM 792 C CA . ASP A 1 105 ? 12.952 -4.136 -2.415 1.00 81.00 105 ASP A CA 1
ATOM 793 C C . ASP A 1 105 ? 13.140 -3.318 -3.700 1.00 81.00 105 ASP A C 1
ATOM 795 O O . ASP A 1 105 ? 13.996 -3.661 -4.520 1.00 81.00 105 ASP A O 1
ATOM 799 N N . ALA A 1 106 ? 12.442 -2.190 -3.866 1.00 79.94 106 ALA A N 1
ATOM 800 C CA . ALA A 1 106 ? 12.529 -1.335 -5.054 1.00 79.94 106 ALA A CA 1
ATOM 801 C C . ALA A 1 106 ? 13.979 -0.975 -5.429 1.00 79.94 106 ALA A C 1
ATOM 803 O O . ALA A 1 106 ? 14.388 -1.182 -6.574 1.00 79.94 106 ALA A O 1
ATOM 804 N N . ILE A 1 107 ? 14.788 -0.557 -4.451 1.00 82.50 107 ILE A N 1
ATOM 805 C CA . ILE A 1 107 ? 16.212 -0.255 -4.648 1.00 82.50 107 ILE A CA 1
ATOM 806 C C . ILE A 1 107 ? 16.969 -1.490 -5.151 1.00 82.50 107 ILE A C 1
ATOM 808 O O . ILE A 1 107 ? 17.661 -1.437 -6.170 1.00 82.50 107 ILE A O 1
ATOM 812 N N . ASN A 1 108 ? 16.793 -2.637 -4.496 1.00 79.69 108 ASN A N 1
ATOM 813 C CA . ASN A 1 108 ? 17.450 -3.879 -4.893 1.00 79.69 108 ASN A CA 1
ATOM 814 C C . ASN A 1 108 ? 17.018 -4.361 -6.293 1.00 79.69 108 ASN A C 1
ATOM 816 O O . ASN A 1 108 ? 17.755 -5.109 -6.930 1.00 79.69 108 ASN A O 1
ATOM 820 N N . ALA A 1 109 ? 15.846 -3.952 -6.804 1.00 77.19 109 ALA A N 1
ATOM 821 C CA . ALA A 1 109 ? 15.385 -4.369 -8.144 1.00 77.19 109 ALA A CA 1
ATOM 822 C C . ALA A 1 109 ? 16.202 -3.672 -9.201 1.00 77.19 109 ALA A C 1
ATOM 824 O O . ALA A 1 109 ? 16.644 -4.296 -10.162 1.00 77.19 109 ALA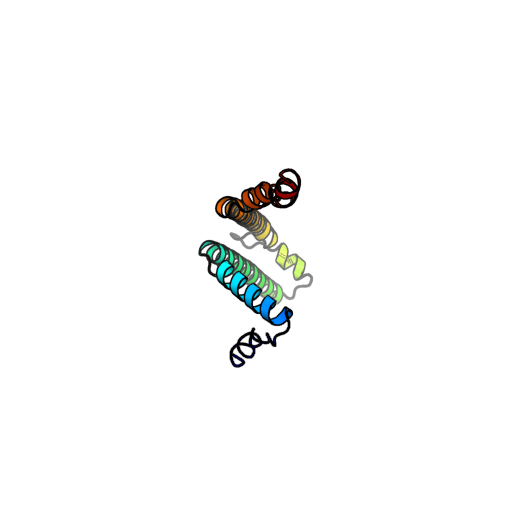 A O 1
ATOM 825 N N . GLU A 1 110 ? 16.382 -2.378 -8.985 1.00 80.19 110 GLU A N 1
ATOM 826 C CA . GLU A 1 110 ? 17.119 -1.502 -9.863 1.00 80.19 110 GLU A CA 1
ATOM 827 C C . GLU A 1 110 ? 18.585 -1.938 -9.945 1.00 80.19 110 GLU A C 1
ATOM 829 O O . GLU A 1 110 ? 19.125 -2.124 -11.038 1.00 80.19 110 GLU A O 1
ATOM 834 N N . PHE A 1 111 ? 19.204 -2.227 -8.794 1.00 77.88 111 PHE A N 1
ATOM 835 C CA . PHE A 1 111 ? 20.566 -2.763 -8.749 1.00 77.88 111 PHE A CA 1
ATOM 836 C C . PHE A 1 111 ? 20.693 -4.109 -9.469 1.00 77.88 111 PHE A C 1
ATOM 838 O O . PHE A 1 111 ? 21.622 -4.295 -10.257 1.00 77.88 111 PHE A O 1
ATOM 845 N N . ASN A 1 112 ? 19.754 -5.036 -9.254 1.00 76.94 112 ASN A N 1
ATOM 846 C CA . ASN A 1 112 ? 19.818 -6.360 -9.873 1.00 76.94 112 ASN A CA 1
ATOM 847 C C . ASN A 1 112 ? 19.575 -6.313 -11.394 1.00 76.94 112 ASN A C 1
ATOM 849 O O . ASN A 1 112 ? 20.157 -7.098 -12.140 1.00 76.94 112 ASN A O 1
ATOM 853 N N . ARG A 1 113 ? 18.749 -5.371 -11.870 1.00 80.19 113 ARG A N 1
ATOM 854 C CA . ARG A 1 113 ? 18.465 -5.156 -13.301 1.00 80.19 113 ARG A CA 1
ATOM 855 C C . ARG A 1 113 ? 19.508 -4.276 -13.999 1.00 80.19 113 ARG A C 1
ATOM 857 O O . ARG A 1 113 ? 19.530 -4.242 -15.230 1.00 80.19 113 ARG A O 1
ATOM 864 N N . ARG A 1 114 ? 20.379 -3.592 -13.240 1.00 75.25 114 ARG A N 1
ATOM 865 C CA . ARG A 1 114 ? 21.403 -2.642 -13.727 1.00 75.25 114 ARG A CA 1
ATOM 866 C C . ARG A 1 114 ? 20.836 -1.603 -14.703 1.00 75.25 114 ARG A C 1
ATOM 868 O O . ARG A 1 114 ? 21.541 -1.130 -15.597 1.00 75.25 114 ARG A O 1
ATOM 875 N N . THR A 1 115 ? 19.560 -1.259 -14.557 1.00 73.69 115 THR A N 1
ATOM 876 C CA . THR A 1 115 ? 18.834 -0.400 -15.497 1.00 73.69 115 THR A CA 1
ATOM 877 C C . THR A 1 115 ? 19.393 1.021 -15.480 1.00 7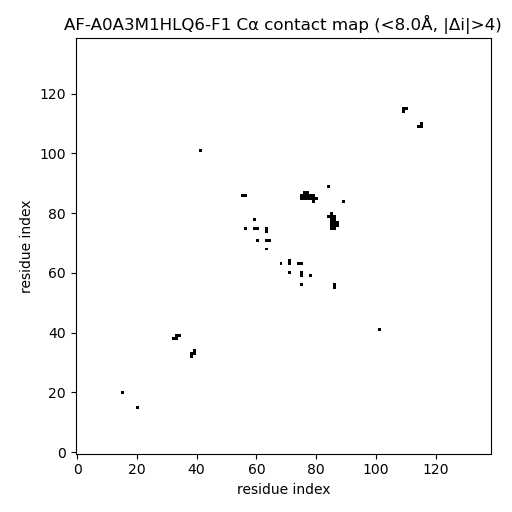3.69 115 THR A C 1
ATOM 879 O O . THR A 1 115 ? 19.666 1.556 -16.553 1.00 73.69 115 THR A O 1
ATOM 882 N N . MET A 1 116 ? 19.753 1.566 -14.313 1.00 66.62 116 MET A N 1
ATOM 883 C CA . MET A 1 116 ? 20.495 2.828 -14.204 1.00 66.62 116 MET A CA 1
ATOM 884 C C . MET A 1 116 ? 21.845 2.792 -14.929 1.00 66.62 116 MET A C 1
ATOM 886 O O . MET A 1 116 ? 22.145 3.695 -15.705 1.00 66.62 116 MET A O 1
ATOM 890 N N . SER A 1 117 ? 22.652 1.740 -14.756 1.00 75.38 117 SER A N 1
ATOM 891 C CA . SER A 1 117 ? 23.939 1.625 -15.460 1.00 75.38 117 SER A CA 1
ATOM 892 C C . SER A 1 117 ? 23.758 1.536 -16.977 1.00 75.38 117 SER A C 1
ATOM 894 O O . SER A 1 117 ? 24.558 2.098 -17.720 1.00 75.38 117 SER A O 1
ATOM 896 N N . ARG A 1 118 ? 22.691 0.873 -17.445 1.00 69.94 118 ARG A N 1
ATOM 897 C CA . ARG A 1 118 ? 22.374 0.750 -18.874 1.00 69.94 118 ARG A CA 1
ATOM 898 C C . ARG A 1 118 ? 21.894 2.073 -19.477 1.00 69.94 118 ARG A C 1
ATOM 900 O O . ARG A 1 118 ? 22.346 2.429 -20.557 1.00 69.94 118 ARG A O 1
ATOM 907 N N . VAL A 1 119 ? 21.043 2.819 -18.768 1.00 72.50 119 VAL A N 1
ATOM 908 C CA . VAL A 1 119 ? 20.571 4.155 -19.182 1.00 72.50 119 VAL A CA 1
ATOM 909 C C . VAL A 1 119 ? 21.725 5.160 -19.215 1.00 72.50 119 VAL A C 1
ATOM 911 O O . VAL A 1 119 ? 21.861 5.903 -20.183 1.00 72.50 119 VAL A O 1
ATOM 914 N N . LEU A 1 120 ? 22.603 5.141 -18.208 1.00 73.38 120 LEU A N 1
ATOM 915 C CA . LEU A 1 120 ? 23.771 6.025 -18.153 1.00 73.38 120 LEU A CA 1
ATOM 916 C C . LEU A 1 120 ? 24.816 5.687 -19.228 1.00 73.38 120 LEU A C 1
ATOM 918 O O . LEU A 1 120 ? 25.437 6.587 -19.790 1.00 73.38 120 LEU A O 1
ATOM 922 N N . ALA A 1 121 ? 24.985 4.406 -19.568 1.00 74.12 121 ALA A N 1
ATOM 923 C CA . ALA A 1 121 ? 25.881 3.983 -20.644 1.00 74.12 121 ALA A CA 1
ATOM 924 C C . ALA A 1 121 ? 25.346 4.329 -22.048 1.00 74.12 121 ALA A C 1
ATOM 926 O O . ALA A 1 121 ? 26.128 4.468 -22.988 1.00 74.12 121 ALA A O 1
ATOM 927 N N . GLN A 1 122 ? 24.029 4.508 -22.200 1.00 73.12 122 GLN A N 1
ATOM 928 C CA . GLN A 1 122 ? 23.390 4.762 -23.494 1.00 73.12 122 GLN A CA 1
ATOM 929 C C . GLN A 1 122 ? 23.690 6.155 -24.068 1.00 73.12 122 GLN A C 1
ATOM 931 O O . GLN A 1 122 ? 23.492 6.380 -25.260 1.00 73.12 122 GLN A O 1
ATOM 936 N N . HIS A 1 123 ? 24.238 7.074 -23.267 1.00 62.00 123 HIS A N 1
ATOM 937 C CA . HIS A 1 123 ? 24.634 8.403 -23.736 1.00 62.00 123 HIS A CA 1
ATOM 938 C C . HIS A 1 123 ? 25.733 8.377 -24.823 1.00 62.00 123 HIS A C 1
ATOM 940 O O . HIS A 1 123 ? 25.918 9.370 -25.521 1.00 62.00 123 HIS A O 1
ATOM 946 N N . ARG A 1 124 ? 26.443 7.255 -25.033 1.00 61.62 124 ARG A N 1
ATOM 947 C CA . ARG A 1 124 ? 27.504 7.161 -26.049 1.00 61.62 124 ARG A CA 1
ATOM 948 C C . ARG A 1 124 ? 27.225 6.114 -27.132 1.00 61.62 124 ARG A C 1
ATOM 950 O O . ARG A 1 124 ? 27.951 5.133 -27.204 1.00 61.62 124 ARG A O 1
ATOM 957 N N . VAL A 1 125 ? 26.258 6.356 -28.020 1.00 62.25 125 VAL A N 1
ATOM 958 C CA . VAL A 1 125 ? 26.323 5.902 -29.431 1.00 62.25 125 VAL A CA 1
ATOM 959 C C . VAL A 1 125 ? 25.579 6.925 -30.310 1.00 62.25 125 VAL A C 1
ATOM 961 O O . VAL A 1 125 ? 24.351 6.975 -30.267 1.00 62.25 125 VAL A O 1
ATOM 964 N N . PRO A 1 126 ? 26.311 7.778 -31.059 1.00 53.31 126 PRO A N 1
ATOM 965 C CA . PRO A 1 126 ? 26.480 7.511 -32.490 1.00 53.31 126 PRO A CA 1
ATOM 966 C C . PRO A 1 126 ? 27.900 7.830 -32.997 1.00 53.31 126 PRO A C 1
ATOM 968 O O . PRO A 1 126 ? 28.303 8.985 -33.093 1.00 53.31 126 PRO A O 1
ATOM 971 N N . LEU A 1 127 ? 28.640 6.799 -33.405 1.00 60.16 127 LEU A N 1
ATOM 972 C CA . LEU A 1 127 ? 29.779 6.931 -34.323 1.00 60.16 127 LEU A CA 1
ATOM 973 C C . LEU A 1 127 ? 29.478 6.100 -35.569 1.00 60.16 127 LEU A C 1
ATOM 975 O O . LEU A 1 127 ? 30.084 5.063 -35.805 1.00 60.16 127 LEU A O 1
ATOM 979 N N . ALA A 1 128 ? 28.468 6.519 -36.327 1.00 62.97 128 ALA A N 1
ATOM 980 C CA . ALA A 1 128 ? 28.189 5.950 -37.643 1.00 62.97 128 ALA A CA 1
ATOM 981 C C . ALA A 1 128 ? 27.468 6.950 -38.562 1.00 62.97 128 ALA A C 1
ATOM 983 O O . ALA A 1 128 ? 26.549 6.589 -39.281 1.00 62.97 128 ALA A O 1
ATOM 984 N N . VAL A 1 129 ? 27.885 8.217 -38.544 1.00 59.75 129 VAL A N 1
ATOM 985 C CA . VAL A 1 129 ? 27.646 9.164 -39.647 1.00 59.75 129 VAL A CA 1
ATOM 986 C C . VAL A 1 129 ? 28.958 9.910 -39.872 1.00 59.75 129 VAL A C 1
ATOM 988 O O . VAL A 1 129 ? 29.078 11.073 -39.527 1.00 59.75 129 VAL A O 1
ATOM 991 N N . ASN A 1 130 ? 29.995 9.201 -40.333 1.00 51.97 130 ASN A N 1
ATOM 992 C CA . ASN A 1 130 ? 30.921 9.766 -41.321 1.00 51.97 130 ASN A CA 1
ATOM 993 C C . ASN A 1 130 ? 31.774 8.694 -42.036 1.00 51.97 130 ASN A C 1
ATOM 995 O O . ASN A 1 130 ? 32.993 8.777 -42.094 1.00 51.97 130 ASN A O 1
ATOM 999 N N . GLN A 1 131 ? 31.148 7.624 -42.538 1.00 58.34 131 GLN A N 1
ATOM 1000 C CA . GLN A 1 131 ? 31.840 6.626 -43.378 1.00 58.34 131 GLN A CA 1
ATOM 1001 C C . GLN A 1 131 ? 31.744 6.939 -44.883 1.00 58.34 131 GLN A C 1
ATOM 1003 O O . GLN A 1 131 ? 32.412 6.296 -45.681 1.00 58.34 131 GLN A O 1
ATOM 1008 N N . VAL A 1 132 ? 30.948 7.939 -45.282 1.00 59.84 132 VAL A N 1
ATOM 1009 C CA . VAL A 1 132 ? 30.730 8.277 -46.701 1.00 59.84 132 VAL A CA 1
ATOM 1010 C C . VAL A 1 132 ? 31.736 9.321 -47.209 1.00 59.84 132 VAL A C 1
ATOM 1012 O O . VAL A 1 132 ? 32.026 9.360 -48.400 1.00 59.84 132 VAL A O 1
ATOM 1015 N N . GLU A 1 133 ? 32.338 10.120 -46.325 1.00 59.84 133 GLU A N 1
ATOM 1016 C CA . GLU A 1 133 ? 33.227 11.222 -46.723 1.00 59.84 133 GLU A CA 1
ATOM 1017 C C . GLU A 1 133 ? 34.676 10.776 -47.002 1.00 59.84 133 GLU A C 1
ATOM 1019 O O . GLU A 1 133 ? 35.371 11.399 -47.800 1.00 59.84 133 GLU A O 1
ATOM 1024 N N . TYR A 1 134 ? 35.114 9.628 -46.468 1.00 56.56 134 TYR A N 1
ATOM 1025 C CA . TYR A 1 134 ? 36.463 9.100 -46.731 1.00 56.56 134 TYR A CA 1
ATOM 1026 C C . TYR A 1 134 ? 36.651 8.566 -48.160 1.00 56.56 134 TYR A C 1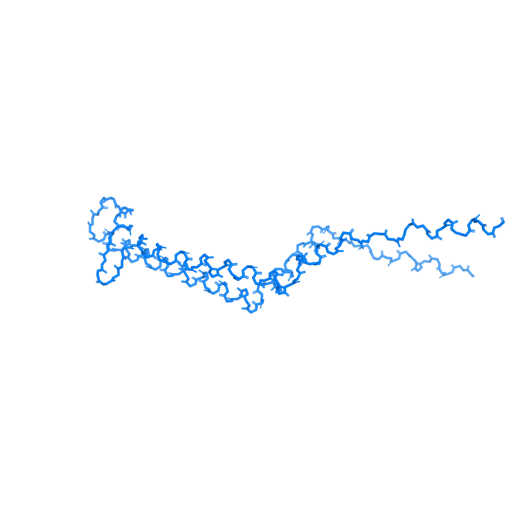
ATOM 1028 O O . TYR A 1 134 ? 37.759 8.607 -48.683 1.00 56.56 134 TYR A O 1
ATOM 1036 N N . HIS A 1 135 ? 35.578 8.136 -48.833 1.00 59.25 135 HIS A N 1
ATOM 1037 C CA . HIS A 1 135 ? 35.649 7.637 -50.213 1.00 59.25 135 HIS A CA 1
ATOM 1038 C C . HIS A 1 135 ? 35.635 8.739 -51.287 1.00 59.25 135 HIS A C 1
ATOM 1040 O O . HIS A 1 135 ? 35.823 8.436 -52.465 1.00 59.25 135 HIS A O 1
ATOM 1046 N N . LEU A 1 136 ? 35.430 10.007 -50.909 1.00 64.19 136 LEU A N 1
ATOM 1047 C CA . LEU A 1 136 ? 35.435 11.146 -51.838 1.00 64.19 136 LEU A CA 1
ATOM 1048 C C . LEU A 1 136 ? 36.768 11.914 -51.868 1.00 64.19 136 LEU A C 1
ATOM 1050 O O . LEU A 1 136 ? 36.930 12.787 -52.713 1.00 64.19 136 LEU A O 1
ATOM 1054 N N . LEU A 1 137 ? 37.724 11.574 -50.996 1.00 60.53 137 LEU A N 1
ATOM 1055 C CA . LEU A 1 137 ? 39.060 12.189 -50.944 1.00 60.53 137 LEU A CA 1
ATOM 1056 C C . LEU A 1 137 ? 40.165 11.337 -51.608 1.00 60.53 137 LEU A C 1
ATOM 1058 O O . LEU A 1 137 ? 41.306 11.780 -51.687 1.00 60.53 137 LEU A O 1
ATOM 1062 N N . GLU A 1 138 ? 39.832 10.144 -52.117 1.00 64.69 138 GLU A N 1
ATOM 1063 C CA . GLU A 1 138 ? 40.733 9.242 -52.867 1.00 64.69 138 GLU A CA 1
ATOM 1064 C C . GLU A 1 138 ? 40.392 9.171 -54.375 1.00 64.69 138 GLU A C 1
ATOM 1066 O O . GLU A 1 138 ? 40.453 8.111 -55.003 1.00 64.69 138 GLU A O 1
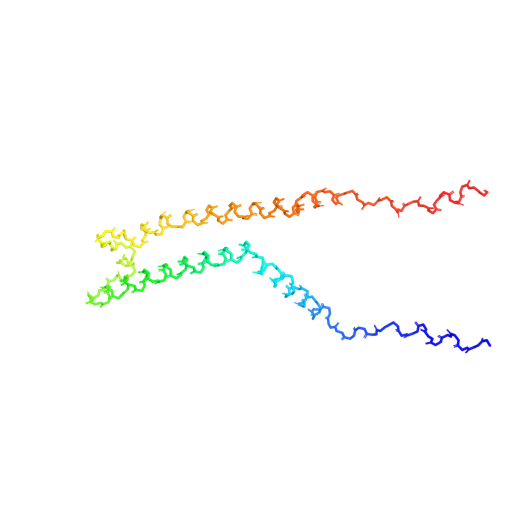ATOM 1071 N N . ARG A 1 139 ? 39.997 10.295 -54.981 1.00 58.84 139 ARG A N 1
ATOM 1072 C CA . ARG A 1 139 ? 39.780 10.422 -56.432 1.00 58.84 139 ARG A CA 1
ATOM 1073 C C . ARG A 1 139 ? 40.592 11.570 -57.004 1.00 58.84 139 ARG A C 1
ATOM 1075 O O . ARG A 1 139 ? 40.494 12.681 -56.443 1.00 58.84 139 ARG A O 1
#

Solvent-accessible surface area (backbone atoms only — not comparable to full-atom values): 8474 Å² total; per-residue (Å²): 145,85,81,75,77,73,78,75,77,71,75,74,82,77,89,65,60,73,64,60,58,47,51,53,51,51,51,49,51,50,50,61,53,53,67,32,72,66,44,43,51,51,52,51,52,51,50,53,47,52,51,52,53,51,53,53,50,53,52,42,50,55,62,42,61,79,62,80,50,86,60,55,69,58,48,42,41,63,52,57,54,92,92,46,66,15,50,50,55,48,48,66,56,49,52,59,56,50,53,51,53,53,48,54,48,54,53,53,49,45,64,75,65,38,49,64,62,53,61,65,57,58,79,76,74,87,92,80,87,71,79,72,64,68,73,69,74,79,118

Foldseek 3Di:
DPDPPPPVPPPPDPPDDPVVVVVVVVVVVVVVVCPPPLNVVLVVVVVVVVCVLVVLQVVQLVVQVVVVDDPSVVSQQQPADPPGHRSVVVCVPPVVVSVVVVVVSVVVVCVVVVVVVVVVVVVDDDPPPPPVPVVVVPD